Protein AF-A0A7K9KYA6-F1 (afdb_monomer_lite)

Organism: NCBI:txid237438

Secondary structure (DSSP, 8-state):
-EEEEEEGGG---EEE-TTS-EEEHHHHHHHHHTTT-TTS--EEEEEE-SSEEEEEE---

Radius of gyration: 11.38 Å; chains: 1; bounding box: 30×23×27 Å

InterPro domains:
  IPR051138 PIM Serine/Threonine Kinase [PTHR22984] (1-60)

Foldseek 3Di:
DDKDKAFPVNQPAWDAAPVRDIDRVVVNVLVVCLPDDPPDWHFPDWDDDPTTIMTDTDDD

pLDDT: mean 95.82, std 4.19, range [79.56, 98.56]

Sequence (60 aa):
VAIKCVPRDRIRHWGELPNGVRAPLEIVLLDKVSSGCAGVIQLLEWVEVPSCFLLVLERP

Structure (mmCIF, N/CA/C/O backbone):
data_AF-A0A7K9KYA6-F1
#
_entry.id   AF-A0A7K9KYA6-F1
#
loop_
_atom_site.group_PDB
_atom_site.id
_atom_site.type_symbol
_atom_site.label_atom_id
_atom_site.label_alt_id
_atom_site.label_comp_id
_atom_site.label_asym_id
_atom_site.label_entity_id
_atom_site.label_seq_id
_atom_site.pdbx_PDB_ins_code
_atom_site.Cartn_x
_atom_site.Cartn_y
_atom_site.Cartn_z
_atom_site.occupancy
_atom_site.B_iso_or_equiv
_atom_site.auth_seq_id
_atom_site.auth_comp_id
_atom_site.auth_asym_id
_atom_site.auth_atom_id
_atom_site.pdbx_PDB_model_num
ATOM 1 N N . VAL A 1 1 ? -9.784 -6.185 7.956 1.00 95.81 1 VAL A N 1
ATOM 2 C CA . VAL A 1 1 ? -8.720 -5.806 7.000 1.00 95.81 1 VAL A 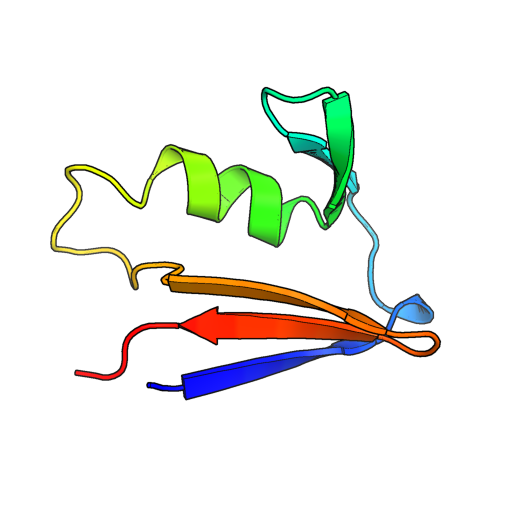CA 1
ATOM 3 C C . VAL A 1 1 ? -9.195 -5.967 5.566 1.00 95.81 1 VAL A C 1
ATOM 5 O O . VAL A 1 1 ? -10.084 -6.781 5.310 1.00 95.81 1 VAL A O 1
ATOM 8 N N . ALA A 1 2 ? -8.623 -5.186 4.658 1.00 98.19 2 ALA A N 1
ATOM 9 C CA . ALA A 1 2 ? -8.728 -5.334 3.214 1.00 98.19 2 ALA A CA 1
ATOM 10 C C . ALA A 1 2 ? -7.333 -5.649 2.656 1.00 98.19 2 ALA A C 1
ATOM 12 O O . ALA A 1 2 ? -6.336 -5.188 3.203 1.00 98.19 2 ALA A O 1
ATOM 13 N N . ILE A 1 3 ? -7.253 -6.448 1.591 1.00 98.00 3 ILE A N 1
ATOM 14 C CA . ILE A 1 3 ? -5.977 -6.788 0.949 1.00 98.00 3 ILE A CA 1
ATOM 15 C C . ILE A 1 3 ? -6.016 -6.256 -0.476 1.00 98.00 3 ILE A C 1
ATOM 17 O O . ILE A 1 3 ? -6.856 -6.674 -1.275 1.00 98.00 3 ILE A O 1
ATOM 21 N N . LYS A 1 4 ? -5.101 -5.341 -0.794 1.00 98.31 4 LYS A N 1
ATOM 22 C CA . LYS A 1 4 ? -4.921 -4.808 -2.144 1.00 98.31 4 LYS A CA 1
ATOM 23 C C . LYS A 1 4 ? -3.672 -5.420 -2.768 1.00 98.31 4 LYS A C 1
ATOM 25 O O . LYS A 1 4 ? -2.584 -5.312 -2.218 1.00 98.31 4 LYS A O 1
ATOM 30 N N . CYS A 1 5 ? -3.836 -6.042 -3.931 1.00 98.31 5 CYS A N 1
ATOM 31 C CA . CYS A 1 5 ? -2.745 -6.600 -4.725 1.00 98.31 5 CYS A CA 1
ATOM 32 C C . CYS A 1 5 ? -2.419 -5.656 -5.890 1.00 98.31 5 CYS A C 1
ATOM 34 O O . CYS A 1 5 ? -3.299 -5.338 -6.693 1.00 98.31 5 CYS A O 1
ATOM 36 N N . VAL A 1 6 ? -1.164 -5.211 -5.986 1.00 98.38 6 VAL A N 1
ATOM 37 C CA . VAL A 1 6 ? -0.678 -4.323 -7.053 1.00 98.38 6 VAL A CA 1
ATOM 38 C C . VAL A 1 6 ? 0.399 -5.042 -7.874 1.00 98.38 6 VAL A C 1
ATOM 40 O O . VAL A 1 6 ? 1.515 -5.220 -7.381 1.00 98.38 6 VAL A O 1
ATOM 43 N N . PRO A 1 7 ? 0.095 -5.470 -9.115 1.00 98.44 7 PRO A N 1
ATOM 44 C CA . PRO A 1 7 ? 1.069 -6.092 -10.011 1.00 98.44 7 PRO A CA 1
ATOM 45 C C . PRO A 1 7 ? 2.269 -5.184 -10.298 1.00 98.44 7 PRO A C 1
ATOM 47 O O . PRO A 1 7 ? 2.105 -3.972 -10.464 1.00 98.44 7 PRO A O 1
ATOM 50 N N . ARG A 1 8 ? 3.474 -5.762 -10.379 1.00 97.12 8 ARG A N 1
ATOM 51 C CA . ARG A 1 8 ? 4.720 -4.991 -10.543 1.00 97.12 8 ARG A CA 1
ATOM 52 C C . ARG A 1 8 ? 4.771 -4.159 -11.819 1.00 97.12 8 ARG A C 1
ATOM 54 O O . ARG A 1 8 ? 5.222 -3.019 -11.797 1.00 97.12 8 ARG A O 1
ATOM 61 N N . ASP A 1 9 ? 4.278 -4.725 -12.911 1.00 97.75 9 ASP A N 1
ATOM 62 C CA . ASP A 1 9 ? 4.191 -4.103 -14.234 1.00 97.75 9 ASP A CA 1
ATOM 63 C C . ASP A 1 9 ? 3.247 -2.889 -14.268 1.00 97.75 9 ASP A C 1
ATOM 65 O O . ASP A 1 9 ? 3.325 -2.058 -15.172 1.00 97.75 9 ASP A O 1
ATOM 69 N N . ARG A 1 10 ? 2.378 -2.742 -13.260 1.00 97.62 10 ARG A N 1
ATOM 70 C CA . ARG A 1 10 ? 1.468 -1.598 -13.121 1.00 97.62 10 ARG A CA 1
ATOM 71 C C . ARG A 1 10 ? 2.018 -0.478 -12.236 1.00 97.62 10 ARG A C 1
ATOM 73 O O . ARG A 1 10 ? 1.385 0.576 -12.145 1.00 97.62 10 ARG A O 1
ATOM 80 N N . ILE A 1 11 ? 3.184 -0.654 -11.612 1.00 98.06 11 ILE A N 1
ATOM 81 C CA . ILE A 1 11 ? 3.789 0.368 -10.750 1.00 98.06 11 ILE A CA 1
ATOM 82 C C . ILE A 1 11 ? 4.534 1.385 -11.609 1.00 98.06 11 ILE A C 1
ATOM 84 O O . ILE A 1 11 ? 5.632 1.137 -12.105 1.00 98.06 11 ILE A O 1
ATOM 88 N N . ARG A 1 12 ? 3.943 2.573 -11.743 1.00 98.25 12 ARG A N 1
ATOM 89 C CA . ARG A 1 12 ? 4.538 3.687 -12.498 1.00 98.25 12 ARG A CA 1
ATOM 90 C C . ARG A 1 12 ? 5.403 4.601 -11.641 1.00 98.25 12 ARG A C 1
ATOM 92 O O . ARG A 1 12 ? 6.347 5.200 -12.144 1.00 98.25 12 ARG A O 1
ATOM 99 N N . HIS A 1 13 ? 5.081 4.705 -10.355 1.00 98.56 13 HIS A N 1
ATOM 100 C CA . HIS A 1 13 ? 5.732 5.629 -9.438 1.00 98.56 13 HIS A CA 1
ATOM 101 C C . HIS A 1 13 ? 6.329 4.875 -8.260 1.00 98.56 13 HIS A C 1
ATOM 103 O O . HIS A 1 13 ? 5.661 4.061 -7.620 1.00 98.56 13 HIS A O 1
ATOM 109 N N . TRP A 1 14 ? 7.588 5.186 -7.985 1.00 98.44 14 TRP A N 1
ATOM 110 C CA . TRP A 1 14 ? 8.387 4.600 -6.922 1.00 98.44 14 TRP A CA 1
ATOM 111 C C . TRP A 1 14 ? 8.856 5.704 -5.986 1.00 98.44 14 TRP A C 1
ATOM 113 O O . TRP A 1 14 ? 9.033 6.846 -6.409 1.00 98.44 14 TRP A O 1
ATOM 123 N N . GLY A 1 15 ? 9.077 5.341 -4.734 1.00 98.31 15 GLY A N 1
ATOM 124 C CA . GLY A 1 15 ? 9.714 6.189 -3.742 1.00 98.31 15 GLY A CA 1
ATOM 125 C C . GLY A 1 15 ? 10.561 5.352 -2.796 1.00 98.31 15 GLY A C 1
ATOM 126 O O . GLY A 1 15 ? 10.826 4.175 -3.054 1.00 98.31 15 GLY A O 1
ATOM 127 N N . GLU A 1 16 ? 10.954 5.972 -1.696 1.00 98.19 16 GLU A N 1
ATOM 128 C CA . GLU A 1 16 ? 11.796 5.370 -0.671 1.00 98.19 16 GLU A CA 1
ATOM 129 C C . GLU A 1 16 ? 11.142 5.579 0.695 1.00 98.19 16 GLU A C 1
ATOM 131 O O . GLU A 1 16 ? 10.648 6.670 0.998 1.00 98.19 16 GLU A O 1
ATOM 136 N N . LEU A 1 17 ? 11.081 4.509 1.481 1.00 97.31 17 LEU A N 1
ATOM 137 C CA . LEU A 1 17 ? 10.641 4.537 2.872 1.00 97.31 17 LEU A CA 1
ATOM 138 C C . LEU A 1 17 ? 11.748 5.112 3.776 1.00 97.31 17 LEU A C 1
ATOM 140 O O . LEU A 1 17 ? 12.911 5.139 3.372 1.00 97.31 17 LEU A O 1
ATOM 144 N N . PRO A 1 18 ? 11.440 5.530 5.021 1.00 95.38 18 PRO A N 1
ATOM 145 C CA . PRO A 1 18 ? 12.438 6.102 5.936 1.00 95.38 18 PRO A CA 1
ATOM 146 C C . PRO A 1 18 ? 13.645 5.194 6.224 1.00 95.38 18 PRO A C 1
ATOM 148 O O . PRO A 1 18 ? 14.717 5.678 6.572 1.00 95.38 18 PRO A O 1
ATOM 151 N N . ASN A 1 19 ? 13.479 3.879 6.076 1.00 95.56 19 ASN A N 1
ATOM 152 C CA . ASN A 1 19 ? 14.533 2.876 6.241 1.00 95.56 19 ASN A CA 1
ATOM 153 C C . ASN A 1 19 ? 15.356 2.615 4.961 1.00 95.56 19 ASN A C 1
ATOM 155 O O . ASN A 1 19 ? 16.148 1.675 4.934 1.00 95.56 19 ASN A O 1
ATOM 159 N N . GLY A 1 20 ? 15.154 3.395 3.898 1.00 97.12 20 GLY A N 1
ATOM 160 C CA . GLY A 1 20 ? 15.860 3.251 2.625 1.00 97.12 20 GLY A CA 1
ATOM 161 C C . GLY A 1 20 ? 15.265 2.214 1.668 1.00 97.12 20 GLY A C 1
ATOM 162 O O . GLY A 1 20 ? 15.786 1.990 0.575 1.00 97.12 20 GLY A O 1
ATOM 163 N N . VAL A 1 21 ? 14.172 1.546 2.051 1.00 97.44 21 VAL A N 1
ATOM 164 C CA . VAL A 1 21 ? 13.549 0.523 1.206 1.00 97.44 21 VAL A CA 1
ATOM 165 C C . VAL A 1 21 ? 12.794 1.184 0.055 1.00 97.44 21 VAL A C 1
ATOM 167 O O . VAL A 1 21 ? 11.896 2.005 0.263 1.00 97.44 21 VAL A O 1
ATOM 170 N N . ARG A 1 22 ? 13.129 0.794 -1.180 1.00 97.25 22 ARG A N 1
ATOM 171 C CA . ARG A 1 22 ? 12.426 1.242 -2.386 1.00 97.25 22 ARG A CA 1
ATOM 172 C C . ARG A 1 22 ? 11.078 0.531 -2.506 1.00 97.25 22 ARG A C 1
ATOM 174 O O . ARG A 1 22 ? 11.030 -0.689 -2.620 1.00 97.25 22 ARG A O 1
ATOM 181 N N . ALA A 1 23 ? 9.995 1.297 -2.559 1.00 97.94 23 ALA A N 1
ATOM 182 C CA . ALA A 1 23 ? 8.629 0.778 -2.594 1.00 97.94 23 ALA A CA 1
ATOM 183 C C . ALA A 1 23 ? 7.761 1.541 -3.618 1.00 97.94 23 ALA A C 1
ATOM 185 O O . ALA A 1 23 ? 8.124 2.650 -4.038 1.00 97.94 23 ALA A O 1
ATOM 186 N N . PRO A 1 24 ? 6.610 0.984 -4.044 1.00 98.56 24 PRO A N 1
ATOM 187 C CA . PRO A 1 24 ? 5.589 1.741 -4.760 1.00 98.56 24 PRO A CA 1
ATOM 188 C C . PRO A 1 24 ? 5.266 3.047 -4.030 1.00 98.56 24 PRO A C 1
ATOM 190 O O . PRO A 1 24 ? 5.102 3.050 -2.810 1.00 98.56 24 PRO A O 1
ATOM 193 N N . LEU A 1 25 ? 5.114 4.147 -4.771 1.00 98.50 25 LEU A N 1
ATOM 194 C CA . LEU A 1 25 ? 4.820 5.455 -4.175 1.00 98.50 25 LEU A CA 1
ATOM 195 C C . LEU A 1 25 ? 3.547 5.422 -3.314 1.00 98.50 25 LEU A C 1
ATOM 197 O O . LEU A 1 25 ? 3.480 6.109 -2.305 1.00 98.50 25 LEU A O 1
ATOM 201 N N . GLU A 1 26 ? 2.568 4.588 -3.671 1.00 98.19 26 GLU A N 1
ATOM 202 C CA . GLU A 1 26 ? 1.369 4.364 -2.859 1.00 98.19 26 GLU A CA 1
ATOM 203 C C . GLU A 1 26 ? 1.699 3.919 -1.422 1.00 98.19 26 GLU A C 1
ATOM 205 O O . GLU A 1 26 ? 1.138 4.469 -0.480 1.00 98.19 26 GLU A O 1
ATOM 210 N N . ILE A 1 27 ? 2.639 2.983 -1.247 1.00 98.19 27 ILE A N 1
ATOM 211 C CA . ILE A 1 27 ? 3.077 2.507 0.075 1.00 98.19 27 ILE A CA 1
ATOM 212 C C . ILE A 1 27 ? 3.773 3.639 0.833 1.00 98.19 27 ILE A C 1
ATOM 214 O O . ILE A 1 27 ? 3.450 3.896 1.987 1.00 98.19 27 ILE A O 1
ATOM 218 N N . VAL A 1 28 ? 4.672 4.368 0.164 1.00 98.19 28 VAL A N 1
ATOM 219 C CA . VAL A 1 28 ? 5.413 5.493 0.763 1.00 98.19 28 VAL A CA 1
ATOM 220 C C . VAL A 1 28 ? 4.476 6.612 1.226 1.00 98.19 28 VAL A C 1
ATOM 222 O O . VAL A 1 28 ? 4.716 7.243 2.251 1.00 98.19 28 VAL A O 1
ATOM 225 N N . LEU A 1 29 ? 3.412 6.893 0.471 1.00 97.44 29 LEU A N 1
ATOM 226 C CA . LEU A 1 29 ? 2.432 7.912 0.844 1.00 97.44 29 LEU A CA 1
ATOM 227 C C . LEU A 1 29 ? 1.535 7.444 1.989 1.00 97.44 29 LEU A C 1
ATOM 229 O O . LEU A 1 29 ? 1.270 8.240 2.886 1.00 97.44 29 LEU A O 1
ATOM 233 N N . LEU A 1 30 ? 1.101 6.181 1.977 1.00 97.12 30 LEU A N 1
ATOM 234 C CA . LEU A 1 30 ? 0.295 5.613 3.056 1.00 97.12 30 LEU A CA 1
ATOM 235 C C . LEU A 1 30 ? 1.070 5.548 4.376 1.00 97.12 30 LEU A C 1
ATOM 237 O O . LEU A 1 30 ? 0.512 5.919 5.402 1.00 97.12 30 LEU A O 1
ATOM 241 N N . ASP A 1 31 ? 2.349 5.170 4.358 1.00 95.31 31 ASP A N 1
ATOM 242 C CA . ASP A 1 31 ? 3.226 5.168 5.540 1.00 95.31 31 ASP A CA 1
ATOM 243 C C . ASP A 1 31 ? 3.252 6.542 6.238 1.00 95.31 31 ASP A C 1
ATOM 245 O O . ASP A 1 31 ? 3.050 6.642 7.446 1.00 95.31 31 ASP A O 1
ATOM 249 N N . LYS A 1 32 ? 3.347 7.633 5.463 1.00 94.25 32 LYS A N 1
ATOM 250 C CA . LYS A 1 32 ? 3.366 9.011 5.995 1.00 94.25 32 LYS A CA 1
ATOM 251 C C . LYS A 1 32 ? 2.072 9.452 6.677 1.00 94.25 32 LYS A C 1
ATOM 253 O O . LYS A 1 32 ? 2.105 10.381 7.479 1.00 94.25 32 LYS A O 1
ATOM 258 N N . VAL A 1 33 ? 0.936 8.860 6.312 1.00 94.06 33 VAL A N 1
ATOM 259 C CA . VAL A 1 33 ? -0.394 9.260 6.811 1.00 94.06 33 VAL A CA 1
ATOM 260 C C . VAL A 1 33 ? -1.031 8.211 7.723 1.00 94.06 33 VAL A C 1
ATOM 262 O O . VAL A 1 33 ? -2.075 8.485 8.314 1.00 94.06 33 VAL A O 1
ATOM 265 N N . SER A 1 34 ? -0.383 7.055 7.906 1.00 86.06 34 SER A N 1
ATOM 266 C CA . SER A 1 34 ? -0.827 5.965 8.796 1.00 86.06 34 SER A CA 1
ATOM 267 C C . SER A 1 34 ? -0.601 6.264 10.287 1.00 86.06 34 SER A C 1
ATOM 269 O O . SER A 1 34 ? -0.660 5.385 11.139 1.00 86.06 34 SER A O 1
ATOM 271 N N . SER A 1 35 ? -0.354 7.528 10.630 1.00 83.12 35 SER A N 1
ATOM 272 C CA . SER A 1 35 ? -0.374 8.021 12.000 1.00 83.12 35 SER A CA 1
ATOM 273 C C . SER A 1 35 ? -1.043 9.393 12.037 1.00 83.12 35 SER A 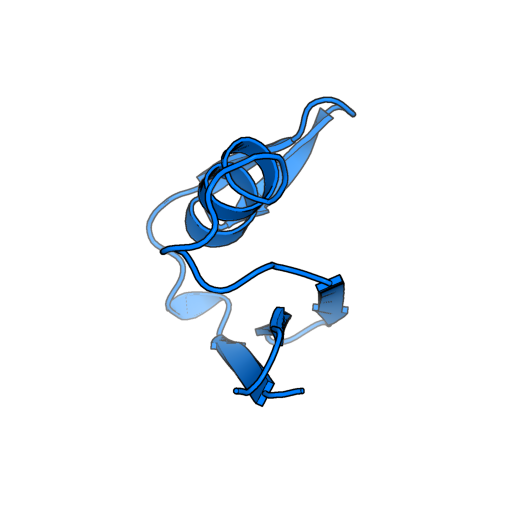C 1
ATOM 275 O O . SER A 1 35 ? -0.534 10.354 11.461 1.00 83.12 35 SER A O 1
ATOM 277 N N . GLY A 1 36 ? -2.178 9.501 12.731 1.00 79.56 36 GLY A N 1
ATOM 278 C CA . GLY A 1 36 ? -2.788 10.795 13.057 1.00 79.56 36 GLY A CA 1
ATOM 279 C C . GLY A 1 36 ? -3.830 11.337 12.071 1.00 79.56 36 GLY A C 1
ATOM 280 O O . GLY A 1 36 ? -4.278 12.466 12.257 1.00 79.56 36 GLY A O 1
ATOM 281 N N . CYS A 1 37 ? -4.266 10.563 11.069 1.00 88.12 37 CYS A N 1
ATOM 282 C CA . CYS A 1 37 ? -5.343 10.970 10.159 1.00 88.12 37 CYS A CA 1
ATOM 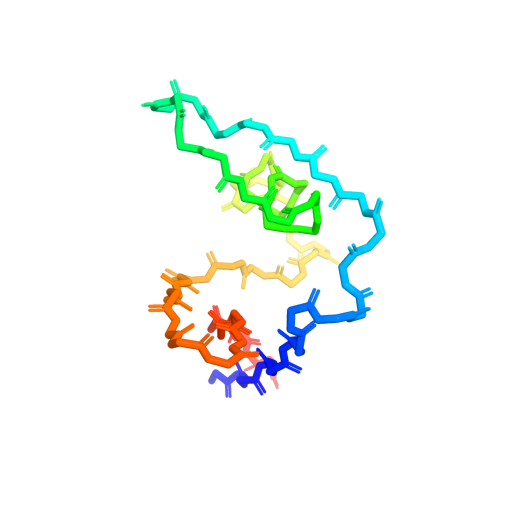283 C C . CYS A 1 37 ? -6.511 9.968 10.151 1.00 88.12 37 CYS A C 1
ATOM 285 O O . CYS A 1 37 ? -6.533 9.033 9.359 1.00 88.12 37 CYS A O 1
ATOM 287 N N . ALA A 1 38 ? -7.519 10.193 11.001 1.00 86.94 38 ALA A N 1
ATOM 288 C CA . ALA A 1 38 ? -8.679 9.299 11.142 1.00 86.94 38 ALA A CA 1
ATOM 289 C C . ALA A 1 38 ? -9.565 9.182 9.880 1.00 86.94 38 ALA A C 1
ATOM 291 O O . ALA A 1 38 ? -10.416 8.303 9.809 1.00 86.94 38 ALA A O 1
ATOM 292 N N . GLY A 1 39 ? -9.397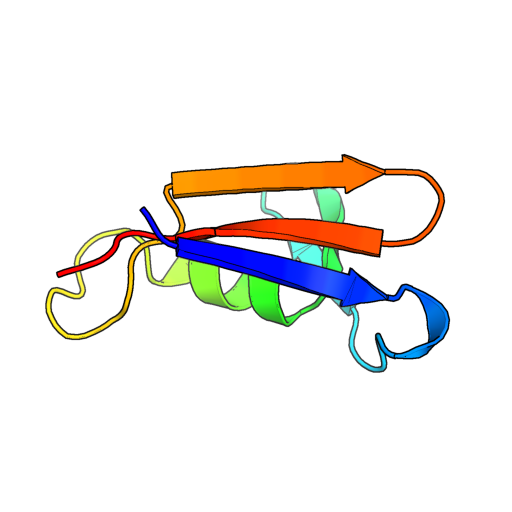 10.075 8.898 1.00 92.38 39 GLY A N 1
ATOM 293 C CA . GLY A 1 39 ? -10.141 10.051 7.633 1.00 92.38 39 GLY A CA 1
ATOM 294 C C . GLY A 1 39 ? -9.469 9.248 6.514 1.00 92.38 39 GLY A C 1
ATOM 295 O O . GLY A 1 39 ? -10.013 9.185 5.414 1.00 92.38 39 GLY A O 1
ATOM 296 N N . VAL A 1 40 ? -8.285 8.679 6.758 1.00 94.75 40 VAL A N 1
ATOM 297 C CA . VAL A 1 40 ? -7.511 7.937 5.758 1.00 94.75 40 VAL A CA 1
ATOM 298 C C . VAL A 1 40 ? -7.382 6.484 6.183 1.00 94.75 40 VAL A C 1
ATOM 300 O O . VAL A 1 40 ? -7.030 6.206 7.326 1.00 94.75 40 VAL A O 1
ATOM 303 N N . ILE A 1 41 ? -7.618 5.579 5.229 1.00 94.94 41 ILE A N 1
ATOM 304 C CA . ILE A 1 41 ? -7.471 4.139 5.433 1.00 94.94 41 ILE A CA 1
ATOM 305 C C . ILE A 1 41 ? -6.040 3.820 5.904 1.00 94.94 41 ILE A C 1
ATOM 307 O O . ILE A 1 41 ? -5.068 4.147 5.221 1.00 94.94 41 ILE A O 1
ATOM 311 N N . GLN A 1 42 ? -5.898 3.216 7.078 1.00 95.06 42 GLN A N 1
ATOM 312 C CA . GLN A 1 42 ? -4.593 2.877 7.649 1.00 95.06 42 GLN A CA 1
ATOM 313 C C . GLN A 1 42 ? -3.929 1.719 6.891 1.00 95.06 42 GLN A C 1
ATOM 315 O O . GLN A 1 42 ? -4.558 0.683 6.639 1.00 95.06 42 GLN A O 1
ATOM 320 N N . LEU A 1 43 ? -2.640 1.872 6.569 1.00 96.31 43 LEU A N 1
ATOM 321 C CA . LEU A 1 43 ? -1.785 0.771 6.131 1.00 96.31 43 LEU A CA 1
ATOM 322 C C . LEU A 1 43 ? -1.267 0.032 7.367 1.00 96.31 43 LEU A C 1
ATOM 324 O O . LEU A 1 43 ? -0.521 0.589 8.162 1.00 96.31 43 LEU A O 1
ATOM 328 N N . LEU A 1 44 ? -1.684 -1.222 7.524 1.00 95.75 44 LEU A N 1
ATOM 329 C CA . LEU A 1 44 ? -1.333 -2.052 8.677 1.00 95.75 44 LEU A CA 1
ATOM 330 C C . LEU A 1 44 ? -0.021 -2.808 8.455 1.00 95.75 44 LEU A C 1
ATOM 332 O O . LEU A 1 44 ? 0.751 -2.986 9.387 1.00 95.75 44 LEU A O 1
ATOM 336 N N . GLU A 1 45 ? 0.193 -3.283 7.229 1.00 96.38 45 GLU A N 1
ATOM 337 C CA . GLU A 1 45 ? 1.369 -4.049 6.813 1.00 96.38 45 GLU A CA 1
ATOM 338 C C . GLU A 1 45 ? 1.464 -4.015 5.283 1.00 96.38 45 GLU A C 1
ATOM 340 O O . GLU A 1 45 ? 0.453 -3.850 4.586 1.00 96.38 45 GLU A O 1
ATOM 345 N N . TRP A 1 46 ? 2.653 -4.234 4.732 1.00 97.81 46 TRP A N 1
ATOM 346 C CA . TRP A 1 46 ? 2.803 -4.529 3.310 1.00 97.81 46 TRP A CA 1
ATOM 347 C C . TRP A 1 46 ? 3.839 -5.624 3.072 1.00 97.81 46 TRP A C 1
ATOM 349 O O . TRP A 1 46 ? 4.797 -5.782 3.820 1.00 97.81 46 TRP A O 1
ATOM 359 N N . VAL A 1 47 ? 3.634 -6.400 2.009 1.00 97.81 47 VAL A N 1
ATOM 360 C CA . VAL A 1 47 ? 4.497 -7.530 1.662 1.00 97.81 47 VAL A CA 1
ATOM 361 C C . VAL A 1 47 ? 4.851 -7.468 0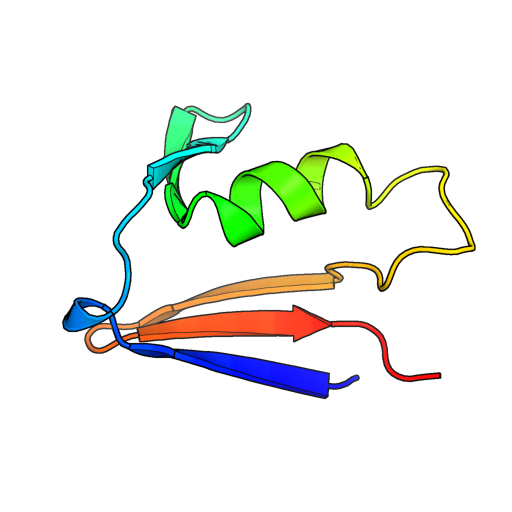.187 1.00 97.81 47 VAL A C 1
ATOM 363 O O . VAL A 1 47 ? 3.987 -7.313 -0.679 1.00 97.81 47 VAL A O 1
ATOM 366 N N . GLU A 1 48 ? 6.134 -7.625 -0.104 1.00 97.56 48 GLU A N 1
ATOM 367 C CA . GLU A 1 48 ? 6.634 -7.798 -1.458 1.00 97.56 48 GLU A CA 1
ATOM 368 C C . GLU A 1 48 ? 6.701 -9.288 -1.810 1.00 97.56 48 GLU A C 1
ATOM 370 O O . GLU A 1 48 ? 7.303 -10.088 -1.097 1.00 97.56 48 GLU A O 1
ATOM 375 N N . VAL A 1 49 ? 6.094 -9.667 -2.935 1.00 96.38 49 VAL A N 1
ATOM 376 C CA . VAL A 1 49 ? 6.178 -11.023 -3.501 1.00 96.38 49 VAL A CA 1
ATOM 377 C C . VAL A 1 49 ? 6.662 -10.944 -4.956 1.00 96.38 49 VAL A C 1
ATOM 379 O O . VAL A 1 49 ? 6.688 -9.854 -5.537 1.00 96.38 49 VAL A O 1
ATOM 382 N N . PRO A 1 50 ? 7.076 -12.053 -5.600 1.00 97.38 50 PRO A N 1
ATOM 383 C CA . PRO A 1 50 ? 7.717 -11.980 -6.916 1.00 97.38 50 PRO A CA 1
ATOM 384 C C . PRO A 1 50 ? 6.905 -11.250 -7.998 1.00 97.38 50 PRO A C 1
ATOM 386 O O . PRO A 1 50 ? 7.485 -10.540 -8.811 1.00 97.38 50 PRO A O 1
ATOM 389 N N . SER A 1 51 ? 5.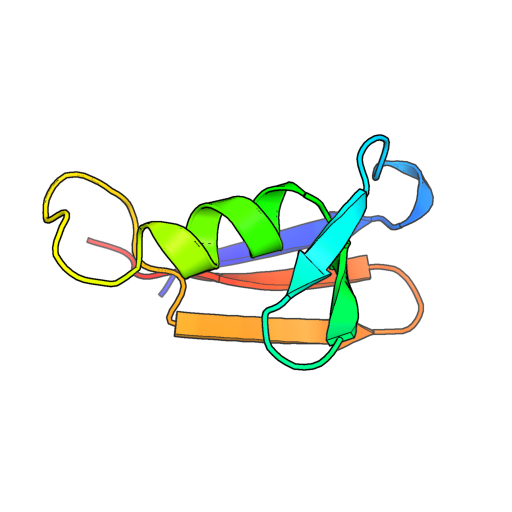574 -11.349 -7.993 1.00 96.88 51 SER A N 1
ATOM 390 C CA . SER A 1 51 ? 4.709 -10.770 -9.033 1.00 96.88 51 SER A CA 1
ATOM 391 C C . SER A 1 51 ? 4.062 -9.428 -8.667 1.00 96.88 51 SER A C 1
ATOM 393 O O . SER A 1 51 ? 3.661 -8.678 -9.561 1.00 96.88 51 SER A O 1
ATOM 395 N N . CYS A 1 52 ? 3.939 -9.102 -7.379 1.00 98.19 52 CYS A N 1
ATOM 396 C CA . CYS A 1 52 ? 3.147 -7.964 -6.915 1.00 98.19 52 CYS A CA 1
ATOM 397 C C . CYS A 1 52 ? 3.582 -7.450 -5.535 1.00 98.19 52 CYS A C 1
ATOM 399 O O . CYS A 1 52 ? 4.420 -8.041 -4.856 1.00 98.19 52 CYS A O 1
ATOM 401 N N . PHE A 1 53 ? 2.970 -6.342 -5.127 1.00 98.56 53 PHE A N 1
ATOM 402 C CA . PHE A 1 53 ? 2.977 -5.853 -3.752 1.00 98.56 53 PHE A CA 1
ATOM 403 C C . PHE A 1 53 ? 1.589 -6.054 -3.152 1.00 98.56 53 PHE A C 1
ATOM 405 O O . PHE A 1 53 ? 0.578 -5.750 -3.793 1.00 98.56 53 PHE A O 1
ATOM 412 N N . LEU A 1 54 ? 1.545 -6.566 -1.927 1.00 98.50 54 LEU A N 1
ATOM 413 C CA . LEU A 1 54 ? 0.328 -6.737 -1.148 1.00 98.50 54 LEU A CA 1
ATOM 414 C C . LEU A 1 54 ? 0.284 -5.663 -0.069 1.00 98.50 54 LEU A C 1
ATOM 416 O O . LEU A 1 54 ? 1.216 -5.547 0.719 1.00 98.50 54 LEU A O 1
ATOM 420 N N . LEU A 1 55 ? -0.797 -4.893 -0.030 1.00 98.38 55 LEU A N 1
ATOM 421 C CA . LEU A 1 55 ? -1.063 -3.917 1.019 1.00 98.38 55 LEU A CA 1
ATOM 422 C C . LEU A 1 55 ? -2.175 -4.469 1.907 1.00 98.38 55 LEU A C 1
ATOM 424 O O . LEU A 1 55 ? -3.265 -4.780 1.414 1.00 98.38 55 LEU A O 1
ATOM 428 N N . VAL A 1 56 ? -1.900 -4.585 3.202 1.00 98.06 56 VAL A N 1
ATOM 429 C CA . VAL A 1 56 ? -2.881 -4.938 4.226 1.00 98.06 56 VAL A CA 1
ATOM 430 C C . VAL A 1 56 ? -3.398 -3.641 4.821 1.00 98.06 56 VAL A C 1
ATOM 432 O O . VAL A 1 56 ? -2.683 -2.923 5.512 1.00 98.06 56 VAL A O 1
ATOM 435 N N . LEU A 1 57 ? -4.649 -3.330 4.524 1.00 97.62 57 LEU A N 1
ATOM 436 C CA . LEU A 1 57 ? -5.300 -2.090 4.917 1.00 97.62 57 LEU A CA 1
ATOM 437 C C . LEU A 1 57 ? -6.318 -2.376 6.021 1.00 97.62 57 LEU A C 1
ATOM 439 O O . LEU A 1 57 ? -6.872 -3.484 6.111 1.00 97.62 57 LEU A O 1
ATOM 443 N N . GLU A 1 58 ? -6.621 -1.378 6.845 1.00 95.50 58 GLU A N 1
ATOM 444 C CA . GLU A 1 58 ? -7.809 -1.453 7.689 1.00 95.50 58 GLU A CA 1
ATOM 445 C C . GLU A 1 58 ? -9.071 -1.649 6.827 1.00 95.50 58 GLU A C 1
ATOM 447 O O . GLU A 1 58 ? -9.086 -1.426 5.614 1.00 95.50 58 GLU A O 1
ATOM 452 N N . ARG A 1 59 ? -10.138 -2.159 7.438 1.00 93.38 59 ARG A N 1
ATOM 453 C CA . ARG A 1 59 ? -11.440 -2.272 6.778 1.00 93.38 59 ARG A CA 1
ATOM 454 C C . ARG A 1 59 ? -12.500 -1.860 7.793 1.00 93.38 59 ARG A C 1
ATOM 456 O O . ARG A 1 59 ? -12.706 -2.663 8.708 1.00 93.38 59 ARG A O 1
ATOM 463 N N . PRO A 1 60 ? -13.073 -0.654 7.661 1.00 82.25 60 PRO A N 1
ATOM 464 C CA . PRO A 1 60 ? -14.173 -0.210 8.504 1.00 82.25 60 PRO A CA 1
ATOM 465 C C . PRO A 1 60 ? -15.434 -1.055 8.288 1.00 82.25 60 PRO A C 1
ATOM 467 O O . PRO A 1 60 ? -15.549 -1.711 7.221 1.00 82.25 60 PRO A O 1
#